Protein AF-A0A3L6G0A5-F1 (afdb_monomer)

Solvent-accessible surface area (backbone atoms only — not comparable to full-atom values): 5175 Å² total; per-residue (Å²): 130,61,70,68,57,54,54,49,53,52,52,52,36,46,54,50,39,55,51,51,51,54,47,39,36,72,75,66,70,42,79,85,74,52,76,65,44,49,49,54,51,21,44,49,50,46,58,59,56,35,72,78,47,58,74,80,55,30,56,54,53,53,50,51,42,52,50,51,53,51,53,49,52,52,54,35,59,76,70,72,52,77,75,86,59,78,71,83,126

Organism: Zea mays (NCBI:txid4577)

Mean predicted aligned error: 7.7 Å

Sequence (89 aa):
MKLSNKIWFGASAICWVIWLYRNDVLFNNAQVPTPMQVLFRGTYWMRQWMLLLKEEEKLQVKQGCRLLEVAMMQIFAKNGWNFSNRLCL

Nearest PDB structures (foldseek):
  7z3p-assembly1_A  TM=5.435E-01  e=2.357E+00  Mus musculus
  7wz3-assembly1_B  TM=6.654E-01  e=4.199E+00  Homo sapiens
  7z3q-assembly3_E  TM=5.177E-01  e=7.483E+00  Homo sapiens
  8p1p-assembly1_A  TM=4.530E-01  e=6.667E+00  Homo sapiens

Secondary structure (DSSP, 8-state):
--HHHHHHHHHHHHHHHHHHHHHHHHHH-PPPPPHHHHHHHHHHHHHHHHTTS-HHHHHHHHHHHHHHHHHHHHHHHHTT--GGGS---

pLDDT: mean 79.26, std 10.65, range [39.09, 89.12]

Radius of gyration: 14.22 Å; Cα contacts (8 Å, |Δi|>4): 48; chains: 1; bounding box: 34×30×37 Å

Structure (mmCIF, N/CA/C/O backbone):
data_AF-A0A3L6G0A5-F1
#
_entry.id   AF-A0A3L6G0A5-F1
#
loop_
_atom_site.group_PDB
_atom_site.id
_atom_site.type_symbol
_atom_site.label_atom_id
_atom_site.label_alt_id
_atom_site.label_comp_id
_atom_site.label_asym_id
_atom_site.label_entity_id
_atom_site.label_seq_id
_atom_site.pdbx_PDB_ins_code
_atom_site.Cartn_x
_atom_site.Cartn_y
_atom_site.Cartn_z
_atom_site.occupancy
_atom_site.B_iso_or_equiv
_atom_site.auth_seq_id
_atom_site.auth_comp_id
_atom_site.auth_asym_id
_atom_site.auth_atom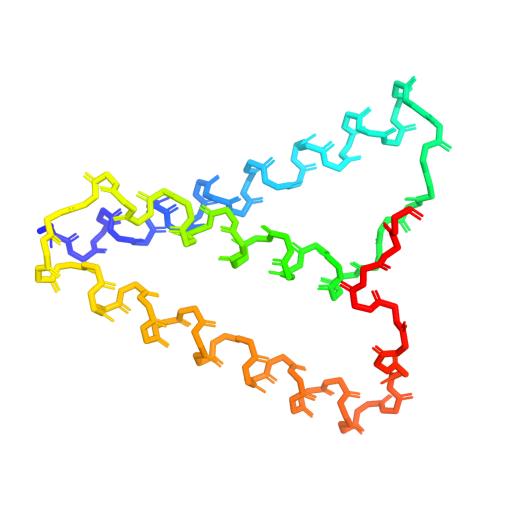_id
_atom_site.pdbx_PDB_model_num
ATOM 1 N N . MET A 1 1 ? -10.372 9.838 14.761 1.00 59.84 1 MET A N 1
ATOM 2 C CA 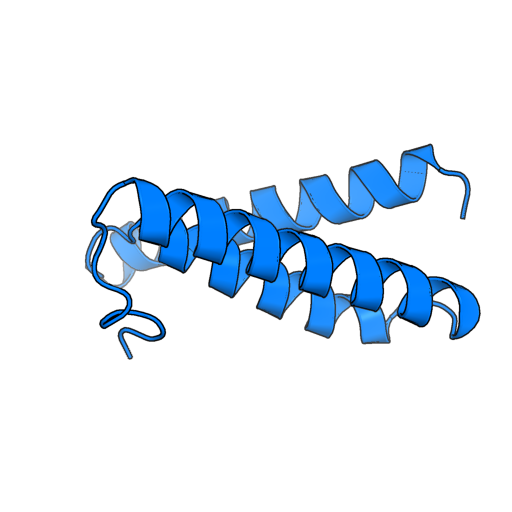. MET A 1 1 ? -8.997 10.211 14.358 1.00 59.84 1 MET A CA 1
ATOM 3 C C . MET A 1 1 ? -9.017 11.587 13.729 1.00 59.84 1 MET A C 1
ATOM 5 O O . MET A 1 1 ? -9.835 11.824 12.843 1.00 59.84 1 MET A O 1
ATOM 9 N N . LYS A 1 2 ? -8.094 12.467 14.138 1.00 68.50 2 LYS A N 1
ATOM 10 C CA . LYS A 1 2 ? -7.784 13.699 13.393 1.00 68.50 2 LYS A CA 1
ATOM 11 C C . LYS A 1 2 ? -7.352 13.333 11.962 1.00 68.50 2 LYS A C 1
ATOM 13 O O . LYS A 1 2 ? -6.726 12.289 11.775 1.00 68.50 2 LYS A O 1
ATOM 18 N N . LEU A 1 3 ? -7.674 14.170 10.970 1.00 67.56 3 LEU A N 1
ATOM 19 C CA . LEU A 1 3 ? -7.383 13.919 9.546 1.00 67.56 3 LEU A CA 1
ATOM 20 C C . LEU A 1 3 ? -5.900 13.594 9.301 1.00 67.56 3 LEU A C 1
ATOM 22 O O . LEU A 1 3 ? -5.590 12.646 8.584 1.00 67.56 3 LEU A O 1
ATOM 26 N N . SER A 1 4 ? -4.996 14.298 9.986 1.00 72.75 4 SER A N 1
ATOM 27 C CA . SER A 1 4 ? -3.550 14.067 9.922 1.00 72.75 4 SER A CA 1
ATOM 28 C C . SER A 1 4 ? -3.171 12.621 10.245 1.00 72.75 4 SER A C 1
ATOM 30 O O . SER A 1 4 ? -2.358 12.031 9.544 1.00 72.75 4 SER A O 1
ATOM 32 N N . ASN A 1 5 ? -3.809 12.001 11.241 1.00 76.50 5 ASN A N 1
ATOM 33 C CA . ASN A 1 5 ? -3.486 10.629 11.634 1.00 76.50 5 ASN A CA 1
ATOM 34 C C . ASN A 1 5 ? -3.883 9.623 10.543 1.00 76.50 5 ASN A C 1
ATOM 36 O O . ASN A 1 5 ? -3.243 8.587 10.408 1.00 76.50 5 ASN A O 1
ATOM 40 N N . LYS A 1 6 ? -4.932 9.915 9.759 1.00 72.06 6 LYS A N 1
ATOM 41 C CA . LYS A 1 6 ? -5.384 9.042 8.661 1.00 72.06 6 LYS A CA 1
ATOM 42 C C . LYS A 1 6 ? -4.418 9.097 7.479 1.00 72.06 6 LYS A C 1
ATOM 44 O O . LYS A 1 6 ? -4.146 8.070 6.867 1.00 72.06 6 LYS A O 1
ATOM 49 N N . ILE A 1 7 ? -3.863 10.280 7.206 1.00 77.94 7 ILE A N 1
ATOM 50 C CA . ILE A 1 7 ? -2.813 10.470 6.196 1.00 77.94 7 ILE A CA 1
ATOM 51 C C . ILE A 1 7 ? -1.549 9.714 6.612 1.00 77.94 7 ILE A C 1
ATOM 53 O O . ILE A 1 7 ? -1.010 8.956 5.812 1.00 77.94 7 ILE A O 1
ATOM 57 N N . TRP A 1 8 ? -1.127 9.849 7.874 1.00 82.50 8 TRP A N 1
ATOM 58 C CA . TRP A 1 8 ? 0.012 9.099 8.409 1.00 82.50 8 TRP A CA 1
ATOM 59 C C . TRP A 1 8 ? -0.203 7.591 8.338 1.00 82.50 8 TRP A C 1
ATOM 61 O O . TRP A 1 8 ? 0.679 6.884 7.873 1.00 82.50 8 TRP A O 1
ATOM 71 N N . PHE A 1 9 ? -1.388 7.101 8.705 1.00 82.38 9 PHE A N 1
ATOM 72 C CA . PHE A 1 9 ? -1.732 5.684 8.587 1.00 82.38 9 PHE A CA 1
ATOM 73 C C . PHE A 1 9 ? -1.584 5.170 7.146 1.00 82.38 9 PHE A C 1
ATOM 75 O O . PHE A 1 9 ? -0.962 4.132 6.915 1.00 82.38 9 PHE A O 1
ATOM 82 N N . GLY A 1 10 ? -2.097 5.924 6.168 1.00 81.25 10 GLY A N 1
ATOM 83 C CA . GLY A 1 10 ? -1.944 5.589 4.753 1.00 81.25 10 GLY A CA 1
ATOM 84 C C . GLY A 1 10 ? -0.485 5.626 4.284 1.00 81.25 10 GLY A C 1
ATOM 85 O O . GLY A 1 10 ? -0.022 4.692 3.630 1.00 81.25 10 GLY A O 1
ATOM 86 N N . ALA A 1 11 ? 0.262 6.667 4.659 1.00 84.50 11 ALA A N 1
ATOM 87 C CA . ALA A 1 11 ? 1.676 6.808 4.323 1.00 84.50 11 ALA A CA 1
ATOM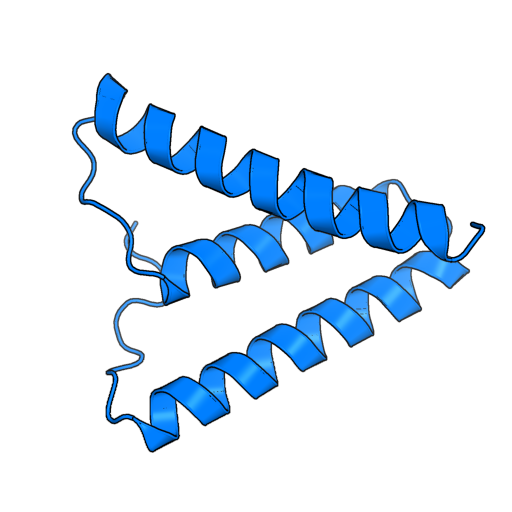 88 C C . ALA A 1 11 ? 2.521 5.669 4.919 1.00 84.50 11 ALA A C 1
ATOM 90 O O . ALA A 1 11 ? 3.323 5.063 4.212 1.00 84.50 11 ALA A O 1
ATOM 91 N N . SER A 1 12 ? 2.288 5.310 6.186 1.00 87.62 12 SER A N 1
ATOM 92 C CA . SER A 1 12 ? 2.949 4.184 6.849 1.00 87.62 12 SER A CA 1
ATOM 93 C C . SER A 1 12 ? 2.672 2.858 6.144 1.00 87.62 12 SER A C 1
ATOM 95 O O . SER A 1 12 ? 3.595 2.062 5.988 1.00 87.62 12 SER A O 1
ATOM 97 N N . ALA A 1 13 ? 1.444 2.629 5.665 1.00 85.88 13 ALA A N 1
ATOM 98 C CA . ALA A 1 13 ? 1.115 1.417 4.917 1.00 85.88 13 ALA A CA 1
ATOM 99 C C . ALA A 1 13 ? 1.882 1.341 3.587 1.00 85.88 13 ALA A C 1
ATOM 101 O O . ALA A 1 13 ? 2.400 0.284 3.236 1.00 85.88 13 ALA A O 1
ATOM 102 N N . ILE A 1 14 ? 2.024 2.461 2.871 1.00 83.88 14 ILE A N 1
ATOM 103 C CA . ILE A 1 14 ? 2.814 2.517 1.630 1.00 83.88 14 ILE A CA 1
ATOM 104 C C . ILE A 1 14 ? 4.299 2.264 1.923 1.00 83.88 14 ILE A C 1
ATOM 106 O O . ILE A 1 14 ? 4.915 1.426 1.263 1.00 83.88 14 ILE A O 1
ATOM 110 N N . CYS A 1 15 ? 4.864 2.923 2.939 1.00 88.44 15 CYS A N 1
ATOM 111 C CA . CYS A 1 15 ? 6.248 2.698 3.364 1.00 88.44 15 CYS A CA 1
ATOM 112 C C . CYS A 1 15 ? 6.499 1.231 3.745 1.00 88.44 15 CYS A C 1
ATOM 114 O O . CYS A 1 15 ? 7.515 0.659 3.351 1.00 88.44 15 CYS A O 1
ATOM 116 N N . TRP A 1 16 ? 5.556 0.605 4.456 1.00 88.88 16 TRP A N 1
ATOM 117 C CA . TRP A 1 16 ? 5.621 -0.808 4.828 1.00 88.88 16 TRP A CA 1
ATOM 118 C C . TRP A 1 16 ? 5.685 -1.728 3.608 1.00 88.88 16 TRP A C 1
ATOM 120 O O . TRP A 1 16 ? 6.489 -2.656 3.558 1.00 88.88 16 TRP A O 1
ATOM 130 N N . VAL A 1 17 ? 4.879 -1.447 2.584 1.00 88.50 17 VAL A N 1
ATOM 131 C CA . VAL A 1 17 ? 4.859 -2.252 1.359 1.00 88.50 17 VAL A CA 1
ATOM 132 C C . VAL A 1 17 ? 6.150 -2.107 0.562 1.00 88.50 17 VAL A C 1
ATOM 134 O O . VAL A 1 17 ? 6.681 -3.114 0.096 1.00 88.50 17 VAL A O 1
ATOM 137 N N . ILE A 1 18 ? 6.685 -0.890 0.440 1.00 86.50 18 ILE A N 1
ATOM 138 C CA . ILE A 1 18 ? 7.980 -0.650 -0.215 1.00 86.50 18 ILE A CA 1
ATOM 139 C C . ILE A 1 18 ? 9.085 -1.433 0.502 1.00 86.50 18 ILE A C 1
ATOM 141 O O . ILE A 1 18 ? 9.897 -2.097 -0.144 1.00 86.50 18 ILE A O 1
ATOM 145 N N . TRP A 1 19 ? 9.088 -1.397 1.836 1.00 89.12 19 TRP A N 1
ATOM 146 C CA . TRP A 1 19 ? 10.048 -2.142 2.645 1.00 89.12 19 TRP A CA 1
ATOM 147 C C . TRP A 1 19 ? 9.927 -3.659 2.442 1.00 89.12 19 TRP A C 1
ATOM 149 O O . TRP A 1 19 ? 10.938 -4.320 2.211 1.00 89.12 19 TRP A O 1
ATOM 159 N N . LEU A 1 20 ? 8.705 -4.205 2.443 1.00 86.38 20 LEU A N 1
ATOM 160 C CA . LEU A 1 20 ? 8.470 -5.630 2.194 1.00 86.38 20 LEU A CA 1
ATOM 161 C C . LEU A 1 20 ? 8.983 -6.072 0.825 1.00 86.38 20 LEU A C 1
ATOM 163 O O . LEU A 1 20 ? 9.671 -7.081 0.746 1.00 86.38 20 LEU A O 1
ATOM 167 N N . TYR A 1 21 ? 8.690 -5.323 -0.239 1.00 85.12 21 TYR A N 1
ATOM 168 C CA . TYR A 1 21 ? 9.173 -5.673 -1.575 1.00 85.12 21 TYR A CA 1
ATOM 169 C C . TYR A 1 21 ? 10.686 -5.587 -1.694 1.00 85.12 21 TYR A C 1
ATOM 171 O O . TYR A 1 21 ? 11.295 -6.451 -2.315 1.00 85.12 21 TYR A O 1
ATOM 179 N N . ARG A 1 22 ? 11.305 -4.578 -1.072 1.00 83.88 22 ARG A N 1
ATOM 180 C CA . ARG A 1 22 ? 12.764 -4.489 -1.031 1.00 83.88 22 ARG A CA 1
ATOM 181 C C . ARG A 1 22 ? 13.363 -5.724 -0.356 1.00 83.88 22 ARG A C 1
ATOM 183 O O . ARG A 1 22 ? 14.330 -6.271 -0.869 1.00 83.88 22 ARG A O 1
ATOM 190 N N . ASN A 1 23 ? 12.788 -6.175 0.755 1.00 87.81 23 ASN A N 1
ATOM 191 C CA . ASN A 1 23 ? 13.252 -7.386 1.426 1.00 87.81 23 ASN A CA 1
ATOM 192 C C . ASN A 1 23 ? 13.024 -8.639 0.576 1.00 87.81 23 ASN A C 1
ATOM 194 O O . ASN A 1 23 ? 13.911 -9.475 0.487 1.00 87.81 23 ASN A O 1
ATOM 198 N N . ASP A 1 24 ? 11.876 -8.758 -0.080 1.00 84.75 24 ASP A N 1
ATOM 199 C CA . ASP A 1 24 ? 11.548 -9.913 -0.921 1.00 84.75 24 ASP A CA 1
ATOM 200 C C . ASP A 1 24 ? 12.529 -10.057 -2.098 1.00 84.75 24 ASP A C 1
ATOM 202 O O . ASP A 1 24 ? 13.058 -11.133 -2.362 1.00 84.75 24 ASP A O 1
ATOM 206 N N . VAL A 1 25 ? 12.859 -8.941 -2.754 1.00 83.69 25 VAL A N 1
ATOM 207 C CA . VAL A 1 25 ? 13.850 -8.906 -3.839 1.00 83.69 25 VAL A CA 1
ATOM 208 C C . VAL A 1 25 ? 15.255 -9.231 -3.318 1.00 83.69 25 VAL A C 1
ATOM 210 O O . VAL A 1 25 ? 15.983 -9.983 -3.958 1.00 83.69 25 VAL A O 1
ATOM 213 N N . LEU A 1 26 ? 15.643 -8.694 -2.154 1.00 83.12 26 LEU A N 1
ATOM 214 C CA . LEU A 1 26 ? 16.993 -8.877 -1.605 1.00 83.12 26 LEU A CA 1
ATOM 215 C C . LEU A 1 26 ? 17.234 -10.267 -1.001 1.00 83.12 26 LEU A C 1
ATOM 217 O O . LEU A 1 26 ? 18.334 -10.793 -1.135 1.00 83.12 26 LEU A O 1
ATOM 221 N N . PHE A 1 27 ? 16.246 -10.841 -0.314 1.00 83.94 27 PHE A N 1
ATOM 222 C CA . PHE A 1 27 ? 16.405 -12.093 0.434 1.00 83.94 27 PHE A CA 1
ATOM 223 C C . PHE A 1 27 ? 15.866 -13.312 -0.315 1.00 83.94 27 PHE A C 1
ATOM 225 O O . PHE A 1 27 ? 16.442 -14.389 -0.192 1.00 83.94 27 PHE A O 1
ATOM 232 N N . ASN A 1 28 ? 14.799 -13.152 -1.106 1.00 82.00 28 ASN A N 1
ATOM 233 C CA . ASN A 1 28 ? 14.149 -14.259 -1.815 1.00 82.00 28 ASN A CA 1
ATOM 234 C C . ASN A 1 28 ? 14.437 -14.256 -3.324 1.00 82.00 28 ASN A C 1
ATOM 236 O O . ASN A 1 28 ? 13.882 -15.080 -4.048 1.00 82.00 28 ASN A O 1
ATOM 240 N N . ASN A 1 29 ? 15.287 -13.338 -3.808 1.00 77.00 29 ASN A N 1
ATOM 241 C CA . ASN A 1 29 ? 15.590 -13.141 -5.231 1.00 77.00 29 ASN A CA 1
ATOM 242 C C . ASN A 1 29 ? 14.317 -13.012 -6.096 1.00 77.00 29 ASN A C 1
ATOM 244 O O . ASN A 1 29 ? 14.263 -13.470 -7.240 1.00 77.00 29 ASN A O 1
ATOM 248 N N . ALA A 1 30 ? 13.263 -12.430 -5.512 1.00 76.56 30 ALA A N 1
ATOM 249 C CA . ALA A 1 30 ? 11.981 -12.239 -6.170 1.00 76.56 30 ALA A CA 1
ATOM 250 C C . ALA A 1 30 ? 12.102 -11.216 -7.311 1.00 76.56 30 ALA A C 1
ATOM 252 O O . ALA A 1 30 ? 12.932 -10.303 -7.269 1.00 76.56 30 ALA A O 1
ATOM 253 N N . GLN A 1 31 ? 11.248 -11.336 -8.331 1.00 77.31 31 GLN A N 1
ATOM 254 C CA . GLN A 1 31 ? 11.204 -10.349 -9.409 1.00 77.31 31 GLN A CA 1
ATOM 255 C C . GLN A 1 31 ? 10.827 -8.963 -8.876 1.00 77.31 31 GLN A C 1
ATOM 257 O O . GLN A 1 31 ? 9.994 -8.827 -7.976 1.00 77.31 31 GLN A O 1
ATOM 262 N N . VAL A 1 32 ? 11.420 -7.922 -9.468 1.00 76.19 32 VAL A N 1
ATOM 263 C CA . VAL A 1 32 ? 11.092 -6.536 -9.123 1.00 76.19 32 VAL A CA 1
ATOM 264 C C . VAL A 1 32 ? 9.607 -6.295 -9.423 1.00 76.19 32 VAL A C 1
ATOM 266 O O . VAL A 1 32 ? 9.183 -6.459 -10.571 1.00 76.19 32 VAL A O 1
ATOM 269 N N . PRO A 1 33 ? 8.802 -5.915 -8.419 1.00 75.94 33 PRO A N 1
ATOM 270 C CA . PRO A 1 33 ? 7.365 -5.766 -8.585 1.00 75.94 33 PRO A CA 1
ATOM 271 C C . PRO A 1 33 ? 7.036 -4.578 -9.483 1.00 75.94 33 PRO A C 1
ATOM 273 O O . PRO A 1 33 ? 7.683 -3.528 -9.440 1.00 7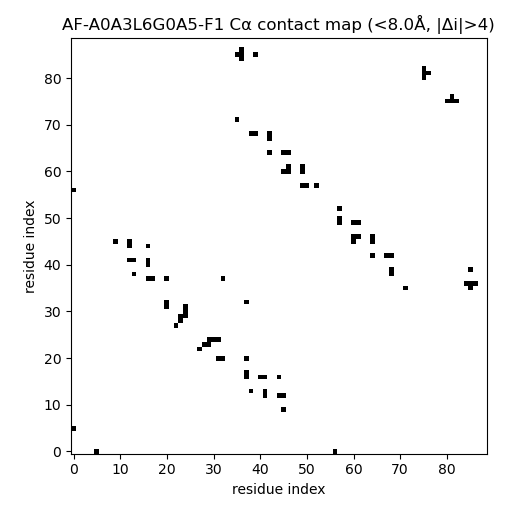5.94 33 PRO A O 1
ATOM 276 N N . THR A 1 34 ? 5.956 -4.701 -10.248 1.00 80.62 34 THR A N 1
ATOM 277 C CA . THR A 1 34 ? 5.433 -3.555 -10.997 1.00 80.62 34 THR A CA 1
ATOM 278 C C . THR A 1 34 ? 4.796 -2.535 -10.042 1.00 80.62 34 THR A C 1
ATOM 280 O O . THR A 1 34 ? 4.271 -2.917 -8.989 1.00 80.62 34 THR A O 1
ATOM 283 N N . PRO A 1 35 ? 4.736 -1.236 -10.401 1.00 77.00 35 PRO A N 1
ATOM 284 C CA . PRO A 1 35 ? 4.049 -0.223 -9.590 1.00 77.00 35 PRO A CA 1
ATOM 285 C C . PRO A 1 35 ? 2.602 -0.605 -9.235 1.00 77.00 35 PRO A C 1
ATOM 287 O O . PRO A 1 35 ? 2.105 -0.294 -8.154 1.00 77.00 35 PRO A O 1
ATOM 290 N N . MET A 1 36 ? 1.935 -1.342 -10.127 1.00 78.56 36 MET A N 1
ATOM 291 C CA . MET A 1 36 ? 0.590 -1.867 -9.911 1.00 78.56 36 MET A CA 1
ATOM 292 C C . MET A 1 36 ? 0.545 -2.909 -8.786 1.00 78.56 36 MET A C 1
ATOM 294 O O . MET A 1 36 ? -0.312 -2.825 -7.907 1.00 78.56 36 MET A O 1
ATOM 298 N N . GLN A 1 37 ? 1.484 -3.857 -8.772 1.00 81.31 37 GLN A N 1
ATOM 299 C CA . GLN A 1 37 ? 1.603 -4.861 -7.709 1.00 81.31 37 GLN A CA 1
ATOM 300 C C . GLN A 1 37 ? 1.947 -4.218 -6.364 1.00 81.31 37 GLN A C 1
ATOM 302 O O . GLN A 1 37 ? 1.422 -4.630 -5.325 1.00 81.31 37 GLN A O 1
ATOM 307 N N . VAL A 1 38 ? 2.779 -3.172 -6.372 1.00 82.88 38 VAL A N 1
ATOM 308 C CA . VAL A 1 38 ? 3.080 -2.392 -5.165 1.00 82.88 38 VAL A CA 1
ATOM 309 C C . VAL A 1 38 ? 1.804 -1.792 -4.577 1.00 82.88 38 VAL A C 1
ATOM 311 O O . VAL A 1 38 ? 1.527 -1.955 -3.390 1.00 82.88 38 VAL A O 1
ATOM 314 N N . LEU A 1 39 ? 0.963 -1.185 -5.408 1.00 82.56 39 LEU A N 1
ATOM 315 C CA . LEU A 1 39 ? -0.274 -0.543 -4.960 1.00 82.56 39 LEU A CA 1
ATOM 316 C C . LEU A 1 39 ? -1.364 -1.537 -4.538 1.00 82.56 39 LEU A C 1
ATOM 318 O O . LEU A 1 39 ? -2.040 -1.309 -3.531 1.00 82.56 39 LEU A O 1
ATOM 322 N N . PHE A 1 40 ? -1.520 -2.666 -5.236 1.00 82.38 40 PHE A N 1
ATOM 323 C CA . PHE A 1 40 ? -2.448 -3.719 -4.804 1.00 82.38 40 PHE A CA 1
ATOM 324 C C . PHE A 1 40 ? -2.034 -4.337 -3.467 1.00 82.38 40 PHE A C 1
ATOM 326 O O . PHE A 1 40 ? -2.873 -4.537 -2.590 1.00 82.38 40 PHE A O 1
ATOM 333 N N . ARG A 1 41 ? -0.736 -4.571 -3.251 1.00 85.19 41 ARG A N 1
ATOM 334 C CA . ARG A 1 41 ? -0.246 -5.041 -1.947 1.00 85.19 41 ARG A CA 1
ATOM 335 C C . ARG A 1 41 ? -0.417 -3.962 -0.872 1.00 85.19 41 ARG A C 1
ATOM 337 O O . ARG A 1 41 ? -0.749 -4.289 0.263 1.00 85.19 41 ARG A O 1
ATOM 344 N N . GLY A 1 42 ? -0.275 -2.684 -1.231 1.00 86.69 42 GLY A N 1
ATOM 345 C CA . GLY A 1 42 ? -0.571 -1.540 -0.361 1.00 86.69 42 GLY A CA 1
ATOM 346 C C . GLY A 1 42 ? -2.014 -1.505 0.124 1.00 86.69 42 GLY A C 1
ATOM 347 O O . GLY A 1 42 ? -2.266 -1.456 1.325 1.00 86.69 42 GLY A O 1
ATOM 348 N N . THR A 1 43 ? -2.965 -1.600 -0.799 1.00 86.19 43 THR A N 1
ATOM 349 C CA . THR A 1 43 ? -4.402 -1.621 -0.478 1.00 86.19 43 THR A CA 1
ATOM 350 C C . THR A 1 43 ? -4.801 -2.875 0.297 1.00 86.19 43 THR A C 1
ATOM 352 O O . THR A 1 43 ? -5.613 -2.788 1.219 1.00 86.19 43 THR A O 1
ATOM 355 N N . TYR A 1 44 ? -4.174 -4.021 0.017 1.00 86.75 44 TYR A N 1
ATOM 356 C CA . TYR A 1 44 ? -4.315 -5.225 0.834 1.00 86.75 44 TYR A CA 1
ATOM 357 C C . TYR A 1 44 ? -3.872 -4.988 2.285 1.00 86.75 44 TYR A C 1
ATOM 359 O O . TYR A 1 44 ? -4.650 -5.237 3.206 1.00 86.75 44 TYR A O 1
ATOM 367 N N . TRP A 1 45 ? -2.669 -4.452 2.510 1.00 85.88 45 TRP A N 1
ATOM 368 C CA . TRP A 1 45 ? -2.182 -4.159 3.862 1.00 85.88 45 TRP A CA 1
ATOM 369 C C . TRP A 1 45 ? -3.033 -3.112 4.578 1.00 85.88 45 TRP A C 1
ATOM 371 O O . TRP A 1 45 ? -3.349 -3.294 5.751 1.00 85.88 45 TRP A O 1
ATOM 381 N N . MET A 1 46 ? -3.496 -2.075 3.875 1.00 85.25 46 MET A N 1
ATOM 382 C CA . MET A 1 46 ? -4.436 -1.101 4.441 1.00 85.25 46 MET A CA 1
ATOM 383 C C . MET A 1 46 ? -5.746 -1.760 4.891 1.00 85.25 46 MET A C 1
ATOM 385 O O . MET A 1 46 ? -6.267 -1.406 5.946 1.00 85.25 46 MET A O 1
ATOM 389 N N . ARG A 1 47 ? -6.271 -2.745 4.144 1.00 85.00 47 ARG A N 1
ATOM 390 C CA . ARG A 1 47 ? -7.452 -3.529 4.553 1.00 85.00 47 ARG A CA 1
ATOM 391 C C . ARG A 1 47 ? -7.184 -4.405 5.773 1.00 85.00 47 ARG A C 1
ATOM 393 O O . ARG A 1 47 ? -8.063 -4.515 6.619 1.00 85.00 47 ARG A O 1
ATOM 400 N N . GLN A 1 48 ? -5.993 -4.989 5.887 1.00 86.69 48 GLN A N 1
ATOM 401 C CA . GLN A 1 48 ? -5.615 -5.754 7.078 1.00 86.69 48 GLN A CA 1
ATOM 402 C C . GLN A 1 48 ? -5.504 -4.844 8.305 1.00 86.69 48 GLN A C 1
ATOM 404 O O . GLN A 1 48 ? -6.086 -5.122 9.348 1.00 86.69 48 GLN A O 1
ATOM 409 N N . TRP A 1 49 ? -4.826 -3.704 8.172 1.00 85.56 49 TRP A N 1
ATOM 410 C CA . TRP A 1 49 ? -4.659 -2.753 9.271 1.00 85.56 49 TRP A CA 1
ATOM 411 C C . TRP A 1 49 ? -5.963 -2.052 9.654 1.00 85.56 49 TRP A C 1
ATOM 413 O O . TRP A 1 49 ? -6.131 -1.647 10.800 1.00 85.56 49 TRP A O 1
ATOM 423 N N . MET A 1 50 ? -6.919 -1.947 8.730 1.00 85.19 50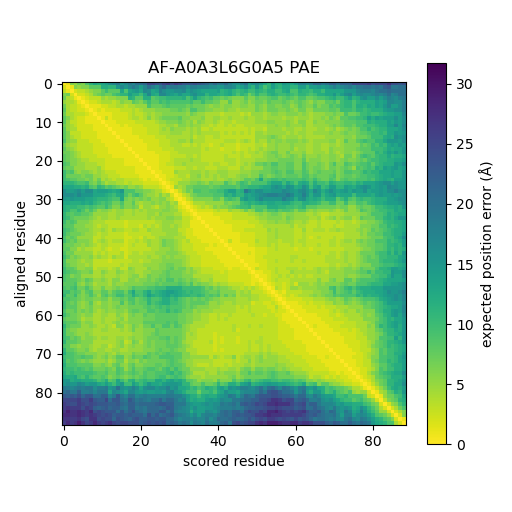 MET A N 1
ATOM 424 C CA . MET A 1 50 ? -8.259 -1.434 9.011 1.00 85.19 50 MET A CA 1
ATOM 425 C C . MET A 1 50 ? -8.975 -2.226 10.110 1.00 85.19 50 MET A C 1
ATOM 427 O O . MET A 1 50 ? -9.777 -1.649 10.839 1.00 85.19 50 MET A O 1
ATOM 431 N N . LEU A 1 51 ? -8.678 -3.519 10.279 1.00 84.81 51 LEU A N 1
ATOM 432 C CA . LEU A 1 51 ? -9.264 -4.324 11.355 1.00 84.81 51 LEU A CA 1
ATOM 433 C C . LEU A 1 51 ? -8.934 -3.773 12.753 1.00 84.81 51 LEU A C 1
ATOM 435 O O . LEU A 1 51 ? -9.708 -3.996 13.680 1.00 84.81 51 LEU A O 1
ATOM 439 N N . LEU A 1 52 ? -7.842 -3.014 12.885 1.00 84.12 52 LEU A N 1
ATOM 440 C CA . LEU A 1 52 ? -7.396 -2.386 14.131 1.00 84.12 52 LEU A CA 1
ATOM 441 C C . LEU A 1 52 ? -8.096 -1.045 14.425 1.00 84.12 52 LEU A C 1
ATOM 443 O O . LEU A 1 52 ? -7.948 -0.502 15.518 1.00 84.12 52 LEU A O 1
ATOM 447 N N . LEU A 1 53 ? -8.831 -0.483 13.461 1.00 82.19 53 LEU A N 1
ATOM 448 C CA . LEU A 1 53 ? -9.530 0.796 13.607 1.00 82.19 53 LEU A CA 1
ATOM 44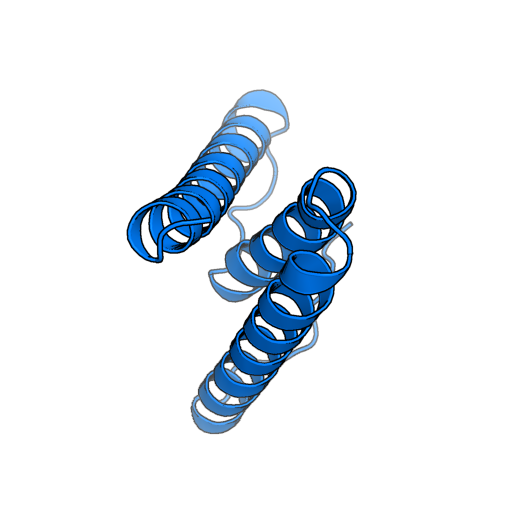9 C C . LEU A 1 53 ? -10.923 0.613 14.225 1.00 82.19 53 LEU A C 1
ATOM 451 O O . LEU A 1 53 ? -11.500 -0.474 14.208 1.00 82.19 53 LEU A O 1
ATOM 455 N N . LYS A 1 54 ? -11.503 1.707 14.730 1.00 83.94 54 LYS A N 1
ATOM 456 C CA . LYS A 1 54 ? -12.914 1.735 15.151 1.00 83.94 54 LYS A CA 1
ATOM 457 C C . LYS A 1 54 ? -13.838 1.620 13.935 1.00 83.94 54 LYS A C 1
ATOM 459 O O . LYS A 1 54 ? -13.501 2.120 12.865 1.00 83.94 54 LYS A O 1
ATOM 464 N N . GLU A 1 55 ? -15.015 1.018 14.109 1.00 82.69 55 GLU A N 1
ATOM 465 C CA . GLU A 1 55 ? -15.955 0.674 13.023 1.00 82.69 55 GLU A CA 1
ATOM 466 C C . GLU A 1 55 ? -16.275 1.849 12.075 1.00 82.69 55 GLU A C 1
ATOM 468 O O . GLU A 1 55 ? -16.249 1.699 10.854 1.00 82.69 55 GLU A O 1
ATOM 473 N N . GLU A 1 56 ? -16.470 3.048 12.626 1.00 81.31 56 GLU A N 1
ATOM 474 C CA . GLU A 1 56 ? -16.738 4.280 11.868 1.00 81.31 56 GLU A CA 1
ATOM 475 C C . GLU A 1 56 ? -15.584 4.671 10.926 1.00 81.31 56 GLU A C 1
ATOM 477 O O . GLU A 1 56 ? -15.791 5.171 9.819 1.00 81.31 56 GLU A O 1
ATOM 482 N N . GLU A 1 57 ? -14.344 4.424 11.347 1.00 80.44 57 GLU A N 1
ATOM 483 C CA . GLU A 1 57 ? -13.141 4.739 10.575 1.00 80.44 57 GLU A CA 1
ATOM 484 C C . GLU A 1 57 ? -12.853 3.664 9.525 1.00 80.44 57 GLU A C 1
ATOM 486 O O . GLU A 1 57 ? -12.322 3.979 8.456 1.00 80.44 57 GLU A O 1
ATOM 491 N N . LYS A 1 58 ? -13.273 2.415 9.780 1.00 83.69 58 LYS A N 1
ATOM 492 C CA . LYS A 1 58 ? -13.139 1.309 8.823 1.00 83.69 58 LYS A CA 1
ATOM 493 C C . LYS A 1 58 ? -13.834 1.624 7.508 1.00 83.69 58 LYS A C 1
ATOM 495 O O . LYS A 1 58 ? -13.252 1.421 6.443 1.00 83.69 58 LYS A O 1
ATOM 500 N N . LEU A 1 59 ? -15.053 2.165 7.564 1.00 84.81 59 LEU A N 1
ATOM 501 C CA . LEU A 1 59 ? -15.823 2.484 6.362 1.00 84.81 59 LEU A CA 1
ATOM 502 C C . LEU A 1 59 ? -15.082 3.485 5.466 1.00 84.81 59 LEU A C 1
ATOM 504 O O . LEU A 1 59 ? -14.992 3.282 4.254 1.00 84.81 59 LEU A O 1
ATOM 508 N N . GLN A 1 60 ? -14.497 4.523 6.065 1.00 82.12 60 GLN A N 1
ATOM 509 C CA . GLN A 1 60 ? -13.764 5.555 5.332 1.00 82.12 60 GLN A CA 1
ATOM 510 C C . GLN A 1 60 ? -12.484 5.007 4.697 1.00 82.12 60 GLN A C 1
ATOM 512 O O . GLN A 1 60 ? -12.214 5.275 3.527 1.00 82.12 60 GLN A O 1
ATOM 517 N N . VAL A 1 61 ? -11.721 4.187 5.427 1.00 82.50 61 VAL A N 1
ATOM 518 C CA . VAL A 1 61 ? -10.521 3.539 4.873 1.00 82.50 61 VAL A CA 1
ATOM 519 C C . VAL A 1 61 ? -10.904 2.557 3.762 1.00 82.50 61 VAL A C 1
ATOM 521 O O . VAL A 1 61 ? -10.225 2.496 2.739 1.00 82.50 61 VAL A O 1
ATOM 524 N N . LYS A 1 62 ? -12.024 1.834 3.898 1.00 85.19 62 LYS A N 1
ATOM 525 C CA . LYS A 1 62 ? -12.514 0.884 2.886 1.00 85.19 62 LYS A CA 1
ATOM 526 C C . LYS A 1 62 ? -12.909 1.588 1.595 1.00 85.19 62 LYS A C 1
ATOM 528 O O . LYS A 1 62 ? -12.546 1.129 0.512 1.00 85.19 62 LYS A O 1
ATOM 533 N N . GLN A 1 63 ? -13.619 2.707 1.708 1.00 86.69 63 GLN A N 1
ATOM 534 C CA . GLN A 1 63 ? -13.966 3.553 0.569 1.00 86.69 63 GLN A CA 1
ATOM 535 C C . GLN A 1 63 ? -12.713 4.146 -0.082 1.00 86.69 63 GLN A C 1
ATOM 537 O O . GLN A 1 63 ? -12.573 4.050 -1.299 1.00 86.69 63 GLN A O 1
ATOM 542 N N . GLY A 1 64 ? -11.771 4.664 0.712 1.00 85.06 64 GLY A N 1
ATOM 543 C CA . GLY A 1 64 ? -10.496 5.188 0.216 1.00 85.06 64 GLY A CA 1
ATOM 544 C C . GLY A 1 64 ? -9.678 4.146 -0.552 1.00 85.06 64 GLY A C 1
ATOM 545 O O . GLY A 1 64 ? -9.239 4.418 -1.666 1.00 85.06 64 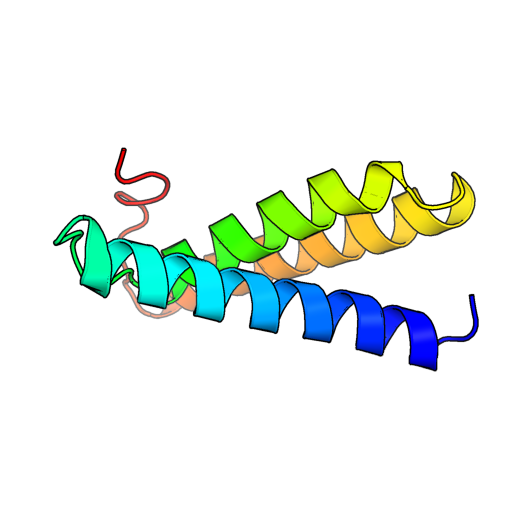GLY A O 1
ATOM 546 N N . CYS A 1 65 ? -9.551 2.924 -0.020 1.00 85.31 65 CYS A N 1
ATOM 547 C CA . CYS A 1 65 ? -8.869 1.821 -0.708 1.00 85.31 65 CYS A CA 1
ATOM 548 C C . CYS A 1 65 ? -9.551 1.474 -2.037 1.00 85.31 65 CYS A C 1
ATOM 550 O O . CYS A 1 65 ? -8.880 1.311 -3.051 1.00 85.31 65 CYS A O 1
ATOM 552 N N . ARG A 1 66 ? -10.890 1.397 -2.054 1.00 88.00 66 ARG A N 1
ATOM 553 C CA . ARG A 1 66 ? -11.651 1.085 -3.272 1.00 88.00 66 ARG A CA 1
ATOM 554 C C . ARG A 1 66 ? -11.506 2.176 -4.332 1.00 88.00 66 ARG A C 1
ATOM 556 O O . ARG A 1 66 ? -11.338 1.853 -5.503 1.00 88.00 66 ARG A O 1
ATOM 563 N N . LEU A 1 67 ? -11.554 3.447 -3.934 1.00 89.00 67 LEU A N 1
ATOM 564 C CA . LEU A 1 67 ? -11.330 4.578 -4.838 1.00 89.00 67 LEU A CA 1
ATOM 565 C C . LEU A 1 67 ? -9.922 4.541 -5.430 1.00 89.00 67 LEU A C 1
ATOM 567 O O . LEU A 1 67 ? -9.772 4.711 -6.636 1.00 89.00 67 LEU A O 1
ATOM 571 N N . LEU A 1 68 ? -8.914 4.257 -4.602 1.00 85.56 68 LEU A N 1
ATOM 572 C CA . LEU A 1 68 ? -7.532 4.124 -5.049 1.00 85.56 68 LEU A CA 1
ATOM 573 C C . LEU A 1 68 ? -7.390 2.987 -6.073 1.00 85.56 68 LEU A C 1
ATOM 575 O O . LEU A 1 68 ? -6.848 3.197 -7.151 1.00 85.56 68 LEU A O 1
ATOM 579 N N . GLU A 1 69 ? -7.934 1.802 -5.783 1.00 86.25 69 GLU A N 1
ATOM 580 C CA . GLU A 1 69 ? -7.919 0.658 -6.705 1.00 86.25 69 GLU A CA 1
ATOM 581 C C . GLU A 1 69 ? -8.585 0.983 -8.046 1.00 86.25 69 GLU A C 1
ATOM 583 O O . GLU A 1 69 ? -8.028 0.676 -9.100 1.00 86.25 69 GLU A O 1
ATOM 588 N N . VAL A 1 70 ? -9.760 1.620 -8.023 1.00 88.19 70 VAL A N 1
ATOM 589 C CA . VAL A 1 70 ? -10.496 1.994 -9.240 1.00 88.19 70 VAL A CA 1
ATOM 590 C C . VAL A 1 70 ? -9.733 3.041 -10.046 1.00 88.19 70 VAL A C 1
ATOM 592 O O . VAL A 1 70 ? -9.558 2.854 -11.249 1.00 88.19 70 VAL A O 1
ATOM 595 N N . ALA A 1 71 ? -9.242 4.105 -9.404 1.00 87.06 71 ALA A N 1
ATOM 596 C CA . ALA A 1 71 ? -8.471 5.151 -10.073 1.00 87.06 71 ALA A CA 1
ATOM 597 C C . ALA A 1 71 ? -7.218 4.569 -10.740 1.00 87.06 71 ALA A C 1
ATOM 599 O O . ALA A 1 71 ? -6.927 4.866 -11.896 1.00 87.06 71 ALA A O 1
ATOM 600 N N . MET A 1 72 ? -6.520 3.664 -10.052 1.00 81.62 72 MET A N 1
ATOM 601 C CA . MET A 1 72 ? -5.358 2.986 -10.617 1.00 81.62 72 MET A CA 1
ATOM 602 C C . MET A 1 72 ? -5.733 2.095 -11.794 1.00 81.62 72 MET A C 1
ATOM 604 O O . MET A 1 72 ? -5.075 2.151 -12.830 1.00 81.62 72 MET A O 1
ATOM 608 N N . MET A 1 73 ? -6.802 1.304 -11.677 1.00 84.00 73 MET A N 1
ATOM 609 C CA . MET A 1 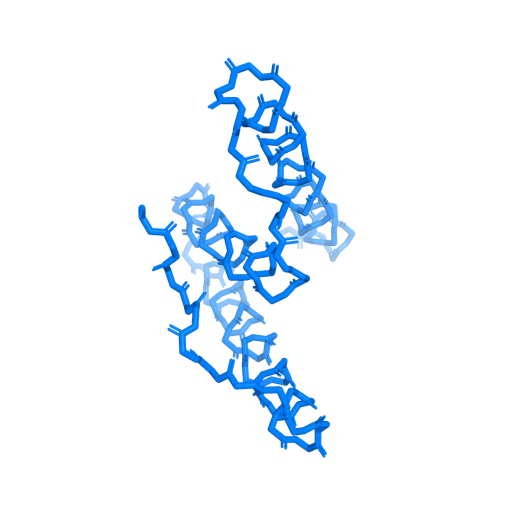73 ? -7.277 0.494 -12.797 1.00 84.00 73 MET A CA 1
ATOM 610 C C . MET A 1 73 ? -7.630 1.360 -14.010 1.00 84.00 73 MET A C 1
ATOM 612 O O . MET A 1 73 ? -7.266 1.007 -15.125 1.00 84.00 73 MET A O 1
ATOM 616 N N . GLN A 1 74 ? -8.264 2.515 -13.809 1.00 85.88 74 GLN A N 1
ATOM 617 C CA . GLN A 1 74 ? -8.567 3.454 -14.891 1.00 85.88 74 GLN A CA 1
ATOM 618 C C . GLN A 1 74 ? -7.300 4.036 -15.534 1.00 85.88 74 GLN A C 1
ATOM 620 O O . GLN A 1 74 ? -7.203 4.071 -16.760 1.00 85.88 74 GLN A O 1
ATOM 625 N N . ILE A 1 75 ? -6.315 4.454 -14.730 1.00 82.25 75 ILE A N 1
ATOM 626 C CA . ILE A 1 75 ? -5.031 4.979 -15.220 1.00 82.25 75 ILE A CA 1
ATOM 627 C C . ILE A 1 75 ? -4.294 3.915 -16.041 1.00 82.25 75 ILE A C 1
ATOM 629 O O . ILE A 1 75 ? -3.829 4.198 -17.144 1.00 82.25 75 ILE A O 1
ATOM 633 N N . PHE A 1 76 ? -4.221 2.681 -15.542 1.00 75.31 76 PHE A N 1
ATOM 634 C CA . PHE A 1 76 ? -3.541 1.596 -16.246 1.00 75.31 76 PHE A CA 1
ATOM 635 C C . PHE A 1 76 ? -4.280 1.157 -17.514 1.00 75.31 76 PHE A C 1
ATOM 637 O O . PHE A 1 76 ? -3.625 0.959 -18.536 1.00 75.31 76 PHE A O 1
ATOM 644 N N . ALA A 1 77 ? -5.618 1.094 -17.491 1.00 79.31 77 ALA A N 1
ATOM 645 C CA . ALA A 1 77 ? -6.423 0.823 -18.686 1.00 79.31 77 ALA A CA 1
ATOM 646 C C . ALA A 1 77 ? -6.167 1.866 -19.780 1.00 79.31 77 ALA A C 1
ATOM 648 O O . ALA A 1 77 ? -5.960 1.513 -20.938 1.00 79.31 77 ALA A O 1
ATOM 649 N N . LYS A 1 78 ? -6.136 3.153 -19.407 1.00 81.38 78 LYS A N 1
ATOM 650 C CA . LYS A 1 78 ? -5.892 4.256 -20.343 1.00 81.38 78 LYS A CA 1
ATOM 651 C C . LYS A 1 78 ? -4.488 4.214 -20.953 1.00 81.38 78 LYS A C 1
ATOM 653 O O . LYS A 1 78 ? -4.316 4.600 -22.103 1.00 81.38 78 LYS A O 1
ATOM 658 N N . ASN A 1 79 ? -3.502 3.737 -20.196 1.00 74.44 79 ASN A N 1
ATOM 659 C CA . ASN A 1 79 ? -2.103 3.674 -20.619 1.00 74.44 79 ASN A CA 1
ATOM 660 C C . ASN A 1 79 ? -1.714 2.329 -21.268 1.00 74.44 79 ASN A C 1
ATOM 662 O O . ASN A 1 79 ? -0.530 2.088 -21.494 1.00 74.44 79 ASN A O 1
ATOM 666 N N . GLY A 1 80 ? -2.681 1.446 -21.556 1.00 65.31 80 GLY A N 1
ATOM 667 C CA . GLY A 1 80 ? -2.446 0.177 -22.259 1.00 65.31 80 GLY A CA 1
ATOM 668 C C . GLY A 1 80 ? -1.693 -0.884 -21.445 1.00 65.31 80 GLY A C 1
ATOM 669 O O . GLY A 1 80 ? -1.134 -1.815 -22.020 1.00 65.31 80 GLY A O 1
ATOM 670 N N . TRP A 1 81 ? -1.645 -0.757 -20.116 1.00 65.44 81 TRP A N 1
ATOM 671 C CA . TRP A 1 81 ? -0.958 -1.720 -19.253 1.00 65.44 81 TRP A CA 1
ATOM 672 C C . TRP A 1 81 ? -1.843 -2.941 -18.982 1.00 65.44 81 TRP A C 1
ATOM 674 O O . TRP A 1 81 ? -2.995 -2.812 -18.567 1.00 65.44 81 TRP A O 1
ATOM 684 N N . ASN A 1 82 ? -1.299 -4.138 -19.214 1.00 60.34 82 ASN A N 1
ATOM 685 C CA . ASN A 1 82 ? -2.055 -5.385 -19.129 1.00 60.34 82 ASN A CA 1
ATOM 686 C C . ASN A 1 82 ? -2.333 -5.782 -17.664 1.00 60.34 82 ASN A C 1
ATOM 688 O O . ASN A 1 82 ? -1.416 -5.875 -16.847 1.00 60.34 82 ASN A O 1
ATOM 692 N N . PHE A 1 83 ? -3.599 -6.051 -17.333 1.00 57.31 83 PHE A N 1
ATOM 693 C CA . PHE A 1 83 ? -4.071 -6.380 -15.975 1.00 57.31 83 PHE A CA 1
ATOM 694 C C . PHE A 1 83 ? -3.680 -7.785 -15.490 1.00 57.31 83 PHE A C 1
ATOM 696 O O . PHE A 1 83 ? -4.025 -8.166 -14.370 1.00 57.31 83 PHE A O 1
ATOM 703 N N . SER A 1 84 ? -2.988 -8.561 -16.322 1.00 56.59 84 SER A N 1
ATOM 704 C CA . SER A 1 84 ? -2.758 -9.996 -16.136 1.00 56.59 84 SER A CA 1
ATOM 705 C C . SER A 1 84 ? -1.937 -10.362 -14.898 1.00 56.59 84 SER A C 1
ATOM 707 O O . SER A 1 84 ? -2.027 -11.492 -14.437 1.00 56.59 84 SER A O 1
ATOM 709 N N . ASN A 1 85 ? -1.200 -9.418 -14.300 1.00 53.34 85 ASN A N 1
ATOM 710 C CA . ASN A 1 85 ? -0.290 -9.698 -13.181 1.00 53.34 85 ASN A CA 1
ATOM 711 C C . ASN A 1 85 ? -0.813 -9.183 -11.828 1.00 53.34 85 ASN A C 1
ATOM 713 O O . ASN A 1 85 ? -0.034 -8.697 -11.003 1.00 53.34 85 ASN A O 1
ATOM 717 N N . ARG A 1 86 ? -2.132 -9.273 -11.587 1.00 50.94 86 ARG A N 1
ATOM 718 C CA . ARG A 1 86 ? -2.765 -8.869 -10.311 1.00 50.94 86 ARG A CA 1
ATOM 719 C C . ARG A 1 86 ? -2.176 -9.578 -9.086 1.00 50.94 86 ARG A C 1
ATOM 721 O O . ARG A 1 86 ? -2.135 -8.973 -8.021 1.00 50.94 86 ARG A O 1
ATOM 728 N N . LEU A 1 87 ? -1.718 -10.818 -9.237 1.00 47.25 87 LEU A N 1
ATOM 729 C CA . LEU A 1 87 ? -1.038 -11.603 -8.210 1.00 47.25 87 LEU A CA 1
ATOM 730 C C . LEU A 1 87 ? -0.001 -12.469 -8.931 1.00 47.25 87 LEU A C 1
ATOM 732 O O . LEU A 1 87 ? -0.362 -13.474 -9.532 1.00 47.25 87 LEU A O 1
ATOM 736 N N . CYS A 1 88 ? 1.264 -12.050 -8.934 1.00 43.72 88 CYS A N 1
ATOM 737 C CA . CYS A 1 88 ? 2.340 -13.009 -9.167 1.00 43.72 88 CYS A CA 1
ATOM 738 C C . CYS A 1 88 ? 2.558 -13.682 -7.806 1.00 43.72 88 CYS A C 1
ATOM 740 O O . CYS A 1 88 ?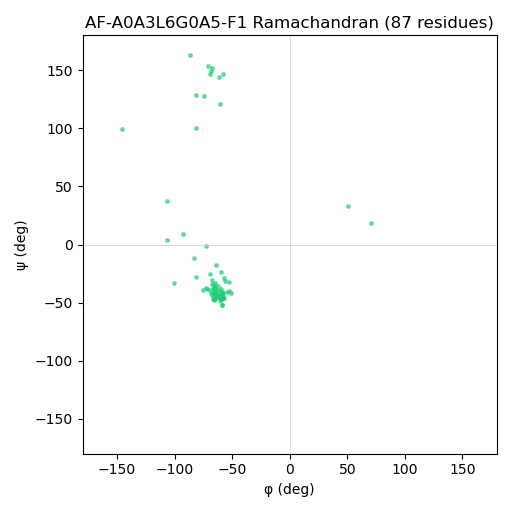 3.063 -13.029 -6.890 1.00 43.72 88 CYS A O 1
ATOM 742 N N . LEU A 1 89 ? 2.006 -14.887 -7.650 1.00 39.09 89 LEU A N 1
ATOM 743 C CA . LEU A 1 89 ? 2.389 -15.831 -6.599 1.00 39.09 89 LEU A CA 1
ATOM 744 C C . LEU A 1 89 ? 3.665 -16.545 -7.040 1.00 39.09 89 LEU A C 1
ATOM 746 O O . LEU A 1 89 ? 3.743 -16.863 -8.249 1.00 39.09 89 LEU A O 1
#

Foldseek 3Di:
DPPVVVVVLLVVLLVVLVVVQVCCCVPVVDDRDDPLLSLLSSLVSLLVCLVVDDPVVSVVSPVVSVVSNVVVVVVCVVVVHDPVPNDPD